Protein AF-A0A952JNL2-F1 (afdb_monomer_lite)

Structure (mmCIF, N/CA/C/O backbone):
data_AF-A0A952JNL2-F1
#
_entry.id   AF-A0A952JNL2-F1
#
loop_
_atom_site.group_PDB
_atom_site.id
_atom_site.type_symbol
_atom_site.label_atom_id
_atom_site.label_alt_id
_atom_site.label_comp_id
_atom_site.label_asym_id
_atom_site.label_entity_id
_atom_site.label_seq_id
_atom_site.pdbx_PDB_ins_code
_atom_site.Cartn_x
_atom_site.Cartn_y
_atom_site.Cartn_z
_atom_site.occupancy
_atom_site.B_iso_or_equiv
_atom_site.auth_seq_id
_atom_site.auth_comp_id
_atom_site.auth_asym_id
_atom_site.auth_atom_id
_atom_site.pdbx_PDB_model_num
ATOM 1 N N . MET A 1 1 ? 4.618 9.680 22.549 1.00 48.22 1 MET A N 1
ATOM 2 C CA . MET A 1 1 ? 3.752 10.136 21.433 1.00 48.22 1 MET A CA 1
ATOM 3 C C . MET A 1 1 ? 3.736 9.151 20.258 1.00 48.22 1 MET A C 1
ATOM 5 O O . MET A 1 1 ? 2.692 8.983 19.647 1.00 48.22 1 MET A O 1
ATOM 9 N N . GLU A 1 2 ? 4.831 8.437 19.996 1.00 54.12 2 GLU A N 1
ATOM 10 C CA . GLU A 1 2 ? 5.000 7.484 18.882 1.00 54.12 2 GLU A CA 1
ATOM 11 C C . GLU A 1 2 ? 4.036 6.275 18.893 1.00 54.12 2 GLU A C 1
ATOM 13 O O . GLU A 1 2 ? 3.441 5.930 17.875 1.00 54.12 2 GLU A O 1
ATOM 18 N N . ASN A 1 3 ? 3.765 5.712 20.076 1.00 61.38 3 ASN A N 1
ATOM 19 C CA . ASN A 1 3 ? 2.893 4.540 20.246 1.00 61.38 3 ASN A CA 1
ATOM 20 C C . ASN A 1 3 ? 1.424 4.808 19.827 1.00 61.38 3 ASN A C 1
ATOM 22 O O . ASN A 1 3 ? 0.716 3.913 19.375 1.00 61.38 3 ASN A O 1
ATOM 26 N N . ASN A 1 4 ? 0.961 6.063 19.929 1.00 65.88 4 ASN A N 1
ATOM 27 C CA . ASN A 1 4 ? -0.409 6.448 19.562 1.00 65.88 4 ASN A CA 1
ATOM 28 C C . ASN A 1 4 ? -0.571 6.606 18.035 1.00 65.88 4 ASN A C 1
ATOM 30 O O . ASN A 1 4 ? -1.618 6.284 17.476 1.00 65.88 4 ASN A O 1
ATOM 34 N N . TYR A 1 5 ? 0.489 7.049 17.349 1.00 67.25 5 TYR A N 1
ATOM 35 C CA . TYR A 1 5 ? 0.540 7.101 15.886 1.00 67.25 5 TYR A CA 1
ATOM 36 C C . TYR A 1 5 ? 0.533 5.688 15.289 1.00 67.25 5 TYR A C 1
ATOM 38 O O . TYR A 1 5 ? -0.313 5.359 14.461 1.00 67.25 5 TYR A O 1
ATOM 46 N N . GLN A 1 6 ? 1.402 4.819 15.802 1.00 67.75 6 GLN A N 1
ATOM 47 C CA . GLN A 1 6 ? 1.498 3.415 15.400 1.00 67.75 6 GLN A CA 1
ATOM 48 C C . GLN A 1 6 ? 0.184 2.643 15.624 1.00 67.75 6 GLN A C 1
ATOM 50 O O . GLN A 1 6 ? -0.263 1.895 14.753 1.00 67.75 6 GLN A O 1
ATOM 55 N N . LEU A 1 7 ? -0.495 2.885 16.752 1.00 72.62 7 LEU A N 1
ATOM 56 C CA . LEU A 1 7 ? -1.820 2.324 17.030 1.00 72.62 7 LEU A CA 1
ATOM 57 C C . LEU A 1 7 ? -2.870 2.754 15.994 1.00 72.62 7 LEU A C 1
ATOM 59 O O . LEU A 1 7 ? -3.731 1.959 15.605 1.00 72.62 7 LEU A O 1
ATOM 63 N N . LYS A 1 8 ? -2.823 4.020 15.568 1.00 72.50 8 LYS A N 1
ATOM 64 C CA . LYS A 1 8 ? -3.752 4.580 14.584 1.00 72.50 8 LYS A CA 1
ATOM 65 C C . LYS A 1 8 ? -3.556 3.931 13.215 1.00 72.50 8 LYS A C 1
ATOM 67 O O . LYS A 1 8 ? -4.546 3.514 12.615 1.00 72.50 8 LYS A O 1
ATOM 72 N N . GLU A 1 9 ? -2.313 3.794 12.759 1.00 73.31 9 GLU A N 1
ATOM 73 C CA . GLU A 1 9 ? -1.996 3.159 11.472 1.00 73.31 9 GLU A CA 1
ATOM 74 C C . GLU A 1 9 ? -2.363 1.670 11.456 1.00 73.31 9 GLU A C 1
ATOM 76 O O . GLU A 1 9 ? -2.988 1.200 10.507 1.00 73.31 9 GLU A O 1
ATOM 81 N N . LEU A 1 10 ? -2.135 0.938 12.552 1.00 76.50 10 LEU A N 1
ATOM 82 C CA . LEU A 1 10 ? -2.573 -0.457 12.636 1.00 76.50 10 LEU A CA 1
ATOM 83 C C . LEU A 1 10 ? -4.100 -0.599 12.562 1.00 76.50 10 LEU A C 1
ATOM 85 O O . LEU A 1 10 ? -4.618 -1.466 11.857 1.00 76.50 10 LEU A O 1
ATOM 89 N N . LYS A 1 11 ? -4.845 0.246 13.286 1.00 78.38 11 LYS A N 1
ATOM 90 C CA . LYS A 1 11 ? -6.318 0.224 13.255 1.00 78.38 11 LYS A CA 1
ATOM 91 C C . LYS A 1 11 ? -6.851 0.514 11.856 1.00 78.38 11 LYS A C 1
ATOM 93 O O . LYS A 1 11 ? -7.789 -0.152 11.418 1.00 78.38 11 LYS A O 1
ATOM 98 N N . LYS A 1 12 ? -6.240 1.470 11.156 1.00 76.12 12 LYS A N 1
ATOM 99 C CA . LYS A 1 12 ? -6.547 1.779 9.756 1.00 76.12 12 LYS A CA 1
ATOM 100 C C . LYS A 1 12 ? -6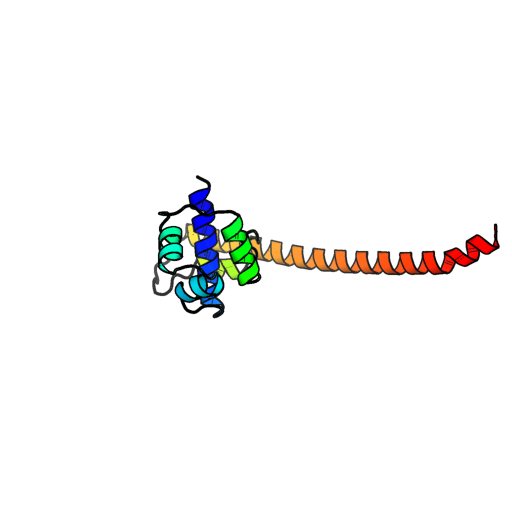.280 0.582 8.847 1.00 76.12 12 LYS A C 1
ATOM 102 O O . LYS A 1 12 ? -7.162 0.215 8.079 1.00 76.12 12 LYS A O 1
ATOM 107 N N . ALA A 1 13 ? -5.128 -0.068 8.984 1.00 76.44 13 ALA A N 1
ATOM 108 C CA . ALA A 1 13 ? -4.775 -1.222 8.167 1.00 76.44 13 ALA A CA 1
ATOM 109 C C . ALA A 1 13 ? -5.714 -2.416 8.399 1.00 76.44 13 ALA A C 1
ATOM 111 O O . ALA A 1 13 ? -6.213 -3.008 7.449 1.00 76.44 13 ALA A O 1
ATOM 112 N N . ILE A 1 14 ? -6.058 -2.730 9.653 1.00 78.19 14 ILE A N 1
ATOM 113 C CA . ILE A 1 14 ? -7.041 -3.785 9.957 1.00 78.19 14 ILE A CA 1
ATOM 114 C C . ILE A 1 14 ? -8.418 -3.438 9.376 1.00 78.19 14 ILE A C 1
ATOM 116 O O . ILE A 1 14 ? -9.113 -4.313 8.859 1.00 78.19 14 ILE A O 1
ATOM 120 N N . LEU A 1 15 ? -8.833 -2.171 9.443 1.00 77.38 15 LEU A N 1
ATOM 121 C CA . LEU A 1 15 ? -10.088 -1.731 8.837 1.00 77.38 15 LEU A CA 1
ATOM 122 C C . LEU A 1 15 ? -10.063 -1.877 7.308 1.00 77.38 15 LEU A C 1
ATOM 124 O O . LEU A 1 15 ? -11.046 -2.344 6.732 1.00 77.38 15 LEU A O 1
ATOM 128 N N . PHE A 1 16 ? -8.947 -1.522 6.671 1.00 76.06 16 PHE A N 1
ATOM 129 C CA . PHE A 1 16 ? -8.729 -1.703 5.238 1.00 76.06 16 PHE A CA 1
ATOM 130 C C . PHE A 1 16 ? -8.857 -3.177 4.837 1.00 76.06 16 PHE A C 1
ATOM 132 O O . PHE A 1 16 ? -9.656 -3.505 3.960 1.00 76.06 16 PHE A O 1
ATOM 139 N N . LEU A 1 17 ? -8.166 -4.078 5.542 1.00 78.62 17 LEU A N 1
ATOM 140 C CA . LEU A 1 17 ? -8.220 -5.518 5.276 1.00 78.62 17 LEU A CA 1
ATOM 141 C C . LEU A 1 17 ? -9.643 -6.083 5.424 1.00 78.62 17 LEU A C 1
ATOM 143 O O . LEU A 1 17 ? -10.065 -6.893 4.600 1.00 78.62 17 LEU A O 1
ATOM 147 N N . LYS A 1 18 ? -10.407 -5.633 6.435 1.00 74.88 18 LYS A N 1
ATOM 148 C CA . LYS A 1 18 ? -11.815 -6.037 6.612 1.00 74.88 18 LYS A CA 1
ATOM 149 C C . LYS A 1 18 ? -12.695 -5.625 5.441 1.00 74.88 18 LYS A C 1
ATOM 151 O O . LYS A 1 18 ? -13.529 -6.398 4.988 1.00 74.88 18 LYS A O 1
ATOM 156 N N . ARG A 1 19 ? -12.528 -4.390 4.966 1.00 67.88 19 ARG A N 1
ATOM 157 C CA . ARG A 1 19 ? -13.349 -3.824 3.887 1.00 67.88 19 ARG A CA 1
ATOM 158 C C . ARG A 1 19 ? -12.960 -4.340 2.500 1.00 67.88 19 ARG A C 1
ATOM 160 O O . ARG A 1 19 ? -13.794 -4.311 1.607 1.00 67.88 19 ARG A O 1
ATOM 167 N N . LYS A 1 20 ? -11.732 -4.841 2.331 1.00 72.19 20 LYS A N 1
ATOM 168 C CA . LYS A 1 20 ? -11.289 -5.608 1.152 1.00 72.19 20 LYS A CA 1
ATOM 169 C C . LYS A 1 20 ? -11.692 -7.086 1.199 1.00 72.19 20 LYS A C 1
ATOM 171 O O . LYS A 1 20 ? -11.293 -7.834 0.316 1.00 72.19 20 LYS A O 1
ATOM 176 N N . GLU A 1 21 ? -12.425 -7.504 2.233 1.00 78.62 21 GLU A N 1
ATOM 177 C CA . GLU A 1 21 ? -12.848 -8.893 2.463 1.00 78.62 21 GLU A CA 1
ATOM 178 C C . GLU A 1 21 ? -11.685 -9.894 2.603 1.00 78.62 21 GLU A C 1
ATOM 180 O O . GLU A 1 21 ? -11.890 -11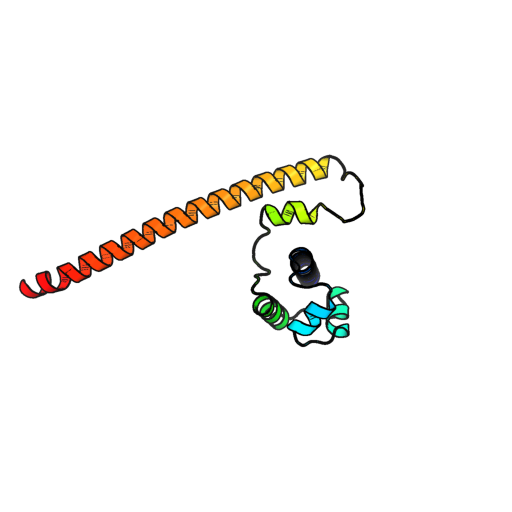.105 2.561 1.00 78.62 21 GLU A O 1
ATOM 185 N N . ILE A 1 22 ? -10.464 -9.398 2.841 1.00 74.81 22 ILE A N 1
ATOM 186 C CA . ILE A 1 22 ? -9.267 -10.217 3.089 1.00 74.81 22 ILE A CA 1
ATOM 187 C C . ILE A 1 22 ? -9.367 -10.885 4.469 1.00 74.81 22 ILE A C 1
ATOM 189 O O . ILE A 1 22 ? -8.935 -12.018 4.660 1.00 74.81 22 ILE A O 1
ATOM 193 N N . ILE A 1 23 ? -9.973 -10.190 5.435 1.00 81.19 23 ILE A N 1
ATOM 194 C CA . ILE A 1 23 ? -10.286 -10.702 6.774 1.00 81.19 23 ILE A CA 1
ATOM 195 C C . ILE A 1 23 ? -11.741 -10.381 7.120 1.00 81.19 23 ILE A C 1
ATOM 197 O O . ILE A 1 23 ? -12.275 -9.362 6.692 1.00 81.19 23 ILE A O 1
ATOM 201 N N . ARG A 1 24 ? -12.393 -11.196 7.951 1.00 79.81 24 ARG A N 1
ATOM 202 C CA . ARG A 1 24 ? -13.765 -10.927 8.422 1.00 79.81 24 ARG A CA 1
ATOM 203 C C . ARG A 1 24 ? -13.767 -10.219 9.770 1.00 79.81 24 ARG A C 1
ATOM 205 O O . ARG A 1 24 ? -14.627 -9.388 10.052 1.00 79.81 24 ARG A O 1
ATOM 212 N N . ASN A 1 25 ? -12.805 -10.533 10.633 1.00 83.44 25 ASN A N 1
ATOM 213 C CA . ASN A 1 25 ? -12.733 -9.988 11.986 1.00 83.44 25 ASN A CA 1
ATOM 214 C C . ASN A 1 25 ? -11.283 -9.884 12.498 1.00 83.44 25 ASN A C 1
ATOM 216 O O . ASN A 1 25 ? -10.329 -10.282 11.837 1.00 83.44 25 ASN A O 1
ATOM 220 N N . ASN A 1 26 ? -11.100 -9.324 13.700 1.00 81.19 26 ASN A N 1
ATOM 221 C CA . ASN A 1 26 ? -9.762 -9.181 14.293 1.00 81.19 26 ASN A CA 1
ATOM 222 C C . ASN A 1 26 ? -9.125 -10.542 14.631 1.00 81.19 26 ASN A C 1
ATOM 224 O O . ASN A 1 26 ? -7.908 -10.644 14.727 1.00 81.19 26 ASN A O 1
ATOM 228 N N . THR A 1 27 ? -9.922 -11.594 14.826 1.00 86.56 27 THR A N 1
ATOM 229 C CA . THR A 1 27 ? -9.411 -12.949 15.082 1.00 86.56 27 THR A CA 1
ATOM 230 C C . THR A 1 27 ? -8.695 -13.539 13.870 1.00 86.56 27 THR A C 1
ATOM 232 O O . THR A 1 27 ? -7.732 -14.275 14.061 1.00 86.56 27 THR A O 1
ATOM 235 N N . ASP A 1 28 ? -9.085 -13.171 12.648 1.00 85.44 28 ASP A N 1
ATOM 236 C CA . ASP A 1 28 ? -8.362 -13.569 11.434 1.00 85.44 28 ASP A CA 1
ATOM 237 C C . ASP A 1 28 ? -6.970 -12.921 11.378 1.00 85.44 28 ASP A C 1
ATOM 239 O O . ASP A 1 28 ? -5.993 -13.583 11.049 1.00 85.44 28 ASP A O 1
ATOM 243 N N . VAL A 1 29 ? -6.844 -11.669 11.835 1.00 85.38 29 VAL A N 1
ATOM 244 C CA . VAL A 1 29 ? -5.538 -11.004 11.998 1.00 85.38 29 VAL A CA 1
ATOM 245 C C . VAL A 1 29 ? -4.659 -11.767 12.983 1.00 85.38 29 VAL A C 1
ATOM 247 O O . VAL A 1 29 ? -3.496 -12.034 12.705 1.00 85.38 29 VAL A O 1
ATOM 250 N N . ALA A 1 30 ? -5.209 -12.149 14.138 1.00 86.94 30 ALA A N 1
ATOM 251 C CA . ALA A 1 30 ? -4.457 -12.916 15.126 1.00 86.94 30 ALA A CA 1
ATOM 252 C C . ALA A 1 30 ? -4.011 -14.282 14.572 1.00 86.94 30 ALA A C 1
ATOM 254 O O . ALA A 1 30 ? -2.883 -14.706 14.826 1.00 86.94 30 ALA A O 1
ATOM 255 N N . ARG A 1 31 ? -4.874 -14.933 13.779 1.00 88.75 31 ARG A N 1
ATOM 256 C CA . ARG A 1 31 ? -4.586 -16.212 13.122 1.00 88.75 31 ARG A CA 1
ATOM 257 C C . ARG A 1 31 ? -3.432 -16.085 12.131 1.00 88.75 31 ARG A C 1
ATOM 259 O O . ARG A 1 31 ? -2.468 -16.834 12.271 1.00 88.75 31 ARG A O 1
ATOM 266 N N . GLU A 1 32 ? -3.481 -15.122 11.211 1.00 87.31 32 GLU A N 1
ATOM 267 C CA . GLU A 1 32 ? -2.419 -14.980 10.204 1.00 87.31 32 GLU A CA 1
ATOM 268 C C . GLU A 1 32 ? -1.087 -14.551 10.800 1.00 87.31 32 GLU A C 1
ATOM 270 O O . GLU A 1 32 ? -0.023 -15.046 10.428 1.00 87.31 32 GLU A O 1
ATOM 275 N N . LEU A 1 33 ? -1.131 -13.724 11.840 1.00 86.38 33 LEU A N 1
ATOM 276 C CA . LEU A 1 33 ? 0.070 -13.353 12.574 1.00 86.38 33 LEU A CA 1
ATOM 277 C C . LEU A 1 33 ? 0.541 -14.446 13.538 1.00 86.38 33 LEU A C 1
ATOM 279 O O . LEU A 1 33 ? 1.574 -14.257 14.182 1.00 86.38 33 LEU A O 1
ATOM 283 N N . LYS A 1 34 ? -0.166 -15.578 13.659 1.00 89.25 34 LYS A N 1
ATOM 284 C CA . LYS A 1 34 ? 0.124 -16.665 14.611 1.00 89.25 34 LYS A CA 1
ATOM 285 C C . LYS A 1 34 ? 0.342 -16.141 16.040 1.00 89.25 34 LYS A C 1
ATOM 287 O O . LYS A 1 34 ? 1.320 -16.494 16.698 1.00 89.25 34 LYS A O 1
ATOM 292 N N . ILE A 1 35 ? -0.539 -15.252 16.495 1.00 86.19 35 ILE A N 1
ATOM 293 C CA . ILE A 1 35 ? -0.560 -14.686 17.854 1.00 86.19 35 ILE A CA 1
ATOM 294 C C . ILE A 1 35 ? -1.902 -14.984 18.524 1.00 86.19 35 ILE A C 1
ATOM 296 O O . ILE A 1 35 ? -2.885 -15.310 17.860 1.00 86.19 35 ILE A O 1
ATOM 300 N N . SER A 1 36 ? -1.984 -14.838 19.848 1.00 88.94 36 SER A N 1
ATOM 301 C CA . SER A 1 36 ? -3.276 -14.960 20.522 1.00 88.94 36 SER A CA 1
ATOM 302 C C . SER A 1 36 ? -4.176 -13.752 20.229 1.00 88.94 36 SER A C 1
ATOM 304 O O . SER A 1 36 ? -3.728 -12.604 20.146 1.00 88.94 36 SER A O 1
ATOM 306 N N . SER A 1 37 ? -5.482 -13.998 20.125 1.00 85.81 37 SER A N 1
ATOM 307 C CA . SER A 1 37 ? -6.492 -12.943 19.967 1.00 85.81 37 SER A CA 1
ATOM 308 C C . SER A 1 37 ? -6.509 -11.974 21.153 1.00 85.81 37 SER A C 1
ATOM 310 O O . SER A 1 37 ? -6.692 -10.771 20.969 1.00 85.81 37 SER A O 1
ATOM 312 N N . SER A 1 38 ? -6.249 -12.478 22.363 1.00 86.25 38 SER A N 1
ATOM 313 C CA . SER A 1 38 ? -6.099 -11.664 23.572 1.00 86.25 38 SER A CA 1
ATOM 314 C C . SER A 1 38 ? -4.906 -10.712 23.481 1.00 86.25 38 SER A C 1
ATOM 316 O O . SER A 1 38 ? -5.024 -9.549 23.863 1.00 86.25 38 SER A O 1
ATOM 318 N N . TYR A 1 39 ? -3.783 -11.166 22.920 1.00 84.38 39 TYR A N 1
ATOM 319 C CA . TYR A 1 39 ? -2.588 -10.349 22.728 1.00 84.38 39 TYR A CA 1
ATOM 320 C C . TYR A 1 39 ? -2.827 -9.232 21.709 1.00 84.38 39 TYR A C 1
ATOM 322 O O . TYR A 1 39 ? -2.553 -8.069 22.006 1.00 84.38 39 TYR A O 1
ATOM 330 N N . LEU A 1 40 ? -3.439 -9.555 20.563 1.00 85.00 40 LEU A N 1
ATOM 331 C CA . LEU A 1 40 ? -3.847 -8.550 19.579 1.00 85.00 40 LEU A CA 1
ATOM 332 C C . LEU A 1 40 ? -4.841 -7.541 20.176 1.00 85.00 40 LEU A C 1
ATOM 334 O O . LEU A 1 40 ? -4.726 -6.342 19.938 1.00 85.00 40 LEU A O 1
ATOM 338 N N . SER A 1 41 ? -5.802 -8.000 20.983 1.00 85.25 41 SER A N 1
ATOM 339 C CA . SER A 1 41 ? -6.757 -7.110 21.649 1.00 85.25 41 SER A CA 1
ATOM 340 C C . SER A 1 41 ? -6.054 -6.146 22.608 1.00 85.25 41 SER A C 1
ATOM 342 O O . SER A 1 41 ? -6.288 -4.942 22.542 1.00 85.25 41 SER A O 1
ATOM 344 N N . GLN A 1 42 ? -5.134 -6.632 23.447 1.00 81.56 42 GLN A N 1
ATOM 345 C CA . GLN A 1 42 ? -4.350 -5.776 24.348 1.00 81.56 42 GLN A CA 1
ATOM 346 C C . GLN A 1 42 ? -3.541 -4.719 23.587 1.00 81.56 42 GLN A C 1
ATOM 348 O O . GLN A 1 42 ? -3.485 -3.570 24.021 1.00 81.56 42 GLN A O 1
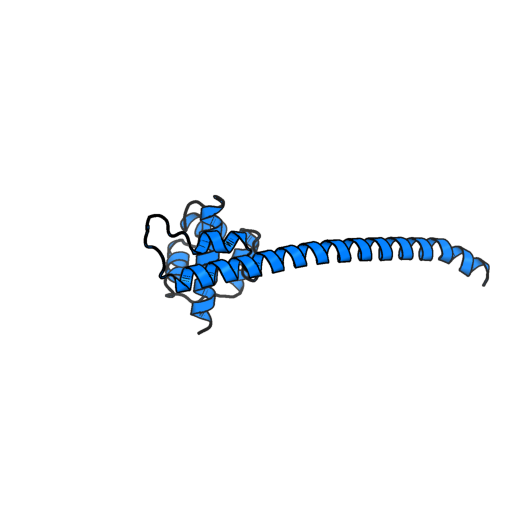ATOM 353 N N . MET A 1 43 ? -2.975 -5.079 22.435 1.00 79.50 43 MET A N 1
ATOM 354 C CA . MET A 1 43 ? -2.293 -4.137 21.547 1.00 79.50 43 MET A CA 1
ATOM 355 C C . MET A 1 43 ? -3.245 -3.066 20.992 1.00 79.50 43 MET A C 1
ATOM 357 O O . MET A 1 43 ? -2.969 -1.876 21.099 1.00 79.50 43 MET A O 1
ATOM 361 N N . LEU A 1 44 ? -4.415 -3.452 20.471 1.00 80.00 44 LEU A N 1
ATOM 362 C CA . LEU A 1 44 ? -5.393 -2.512 19.896 1.00 80.00 44 LEU A CA 1
ATOM 363 C C . LEU A 1 44 ? -6.029 -1.556 20.923 1.00 80.00 44 LEU A C 1
ATOM 365 O O . LEU A 1 44 ? -6.534 -0.491 20.547 1.00 80.00 44 LEU A O 1
ATOM 369 N N . HIS A 1 45 ? -5.996 -1.914 22.205 1.00 81.38 45 HIS A N 1
ATOM 370 C CA . HIS A 1 45 ? -6.424 -1.052 23.309 1.00 81.38 45 HIS A CA 1
ATOM 371 C C . HIS A 1 45 ? -5.276 -0.219 23.903 1.00 81.38 45 HIS A C 1
ATOM 373 O O . HIS A 1 45 ? -5.512 0.553 24.823 1.00 81.38 45 HIS A O 1
ATOM 379 N N . GLY A 1 46 ? -4.050 -0.342 23.379 1.00 73.00 46 GLY A N 1
ATOM 380 C CA . GLY A 1 46 ? -2.882 0.400 23.865 1.00 73.00 46 GLY A CA 1
ATOM 381 C C . GLY A 1 46 ? -2.290 -0.134 25.174 1.00 73.00 46 GLY A C 1
ATOM 382 O O . GLY A 1 46 ? -1.402 0.494 25.740 1.00 73.00 46 GLY A O 1
ATOM 383 N N . ASN A 1 47 ? -2.741 -1.303 25.641 1.00 78.62 47 ASN A N 1
ATOM 384 C CA . ASN A 1 47 ? -2.268 -1.939 26.876 1.00 78.62 47 ASN A CA 1
ATOM 385 C C . ASN A 1 47 ? -0.947 -2.698 26.684 1.00 78.62 47 ASN A C 1
ATOM 387 O O . ASN A 1 47 ? -0.305 -3.086 27.659 1.00 78.62 47 ASN A O 1
ATOM 391 N N . LYS A 1 48 ? -0.546 -2.946 25.432 1.00 76.81 48 LYS A N 1
ATOM 392 C CA . LYS A 1 48 ? 0.768 -3.486 25.080 1.00 76.81 48 LYS A CA 1
ATOM 393 C C . LYS A 1 48 ? 1.414 -2.642 23.984 1.00 76.81 48 LYS A C 1
ATOM 395 O O . LYS A 1 48 ? 0.714 -2.266 23.045 1.00 76.81 48 LYS A O 1
ATOM 400 N N . PRO A 1 49 ? 2.722 -2.356 24.090 1.00 70.56 49 PRO A N 1
ATOM 401 C CA . PRO A 1 49 ? 3.442 -1.621 23.063 1.00 70.56 49 PRO A CA 1
ATOM 402 C C . PRO A 1 49 ? 3.589 -2.455 21.790 1.00 70.56 49 PRO A C 1
ATOM 404 O O . PRO A 1 49 ? 3.656 -3.688 21.836 1.00 70.56 49 PRO A O 1
ATOM 407 N N . PHE A 1 50 ? 3.673 -1.763 20.660 1.00 72.31 50 PHE A N 1
ATOM 408 C CA . PHE A 1 50 ? 4.027 -2.372 19.386 1.00 72.31 50 PHE A CA 1
ATOM 409 C C . PHE A 1 50 ? 5.541 -2.500 19.256 1.00 72.31 50 PHE A C 1
ATOM 411 O O . PHE A 1 50 ? 6.294 -1.659 19.741 1.00 72.31 50 PHE A O 1
ATOM 418 N N . THR A 1 51 ? 5.987 -3.557 18.584 1.00 78.12 51 THR A N 1
ATOM 419 C CA . THR A 1 51 ? 7.394 -3.742 18.224 1.00 78.12 51 THR A CA 1
ATOM 420 C C . THR A 1 51 ? 7.551 -3.615 16.715 1.00 78.12 51 THR A C 1
ATOM 422 O O . THR A 1 51 ? 6.646 -3.956 15.954 1.00 78.12 51 THR A O 1
ATOM 425 N N . GLU A 1 52 ? 8.716 -3.174 16.251 1.00 74.75 52 GLU A N 1
ATOM 426 C CA . GLU A 1 52 ? 9.019 -3.129 14.814 1.00 74.75 52 GLU A CA 1
ATOM 427 C C . GLU A 1 52 ? 8.894 -4.520 14.164 1.00 74.75 52 GLU A C 1
ATOM 429 O O . GLU A 1 52 ? 8.381 -4.664 13.056 1.00 74.75 52 GLU A O 1
ATOM 434 N N . ALA A 1 53 ? 9.275 -5.571 14.900 1.00 80.25 53 ALA A N 1
ATOM 435 C CA . ALA A 1 53 ? 9.114 -6.958 14.471 1.00 80.25 53 ALA A CA 1
ATOM 436 C C . ALA A 1 53 ? 7.642 -7.340 14.234 1.00 80.25 53 ALA A C 1
ATOM 438 O O . ALA A 1 53 ? 7.345 -8.086 13.301 1.00 80.25 53 ALA A O 1
ATOM 439 N N . PHE A 1 54 ? 6.714 -6.821 15.049 1.00 83.06 54 PHE A N 1
ATOM 440 C CA . PHE A 1 54 ? 5.282 -7.017 14.832 1.00 83.06 54 PHE A CA 1
ATOM 441 C C . PHE A 1 54 ? 4.828 -6.362 13.523 1.00 83.06 54 PHE A C 1
ATOM 443 O O . PHE A 1 54 ? 4.134 -7.009 12.742 1.00 83.06 54 PHE A O 1
ATOM 450 N N . PHE A 1 55 ? 5.252 -5.125 13.254 1.00 78.00 55 PHE A N 1
ATOM 451 C CA . PHE A 1 55 ? 4.870 -4.417 12.031 1.00 78.00 55 PHE A CA 1
ATOM 452 C C . PHE A 1 55 ? 5.414 -5.085 10.772 1.00 78.00 55 PHE A C 1
ATOM 454 O O . PHE A 1 55 ? 4.632 -5.366 9.871 1.00 78.00 55 PHE A O 1
ATOM 461 N N . LYS A 1 56 ? 6.693 -5.477 10.753 1.00 81.69 56 LYS A N 1
ATOM 462 C CA . LYS A 1 56 ? 7.260 -6.243 9.628 1.00 81.69 56 LYS A CA 1
ATOM 463 C C . LYS A 1 56 ? 6.513 -7.553 9.396 1.00 81.69 56 LYS A C 1
ATOM 465 O O . LYS A 1 56 ? 6.237 -7.929 8.261 1.00 81.69 56 LYS A O 1
ATOM 470 N N . LYS A 1 57 ? 6.147 -8.259 10.472 1.00 83.44 57 LYS A N 1
ATOM 471 C CA . LYS A 1 57 ? 5.345 -9.483 10.363 1.00 83.44 57 LYS A CA 1
ATOM 472 C C . LYS A 1 57 ? 3.960 -9.194 9.787 1.00 83.44 57 LYS A C 1
ATOM 474 O O . LYS A 1 57 ? 3.477 -9.978 8.976 1.00 83.44 57 LYS A O 1
ATOM 479 N N . PHE A 1 58 ? 3.336 -8.094 10.196 1.00 84.81 58 PHE A N 1
ATOM 480 C CA . PHE A 1 58 ? 2.031 -7.663 9.708 1.00 84.81 58 PHE A CA 1
ATOM 481 C C . PHE A 1 58 ? 2.051 -7.339 8.216 1.00 84.81 58 PHE A C 1
ATOM 483 O O . PHE A 1 58 ? 1.266 -7.909 7.461 1.00 84.81 58 PHE A O 1
ATOM 490 N N . GLU A 1 59 ? 2.990 -6.498 7.796 1.00 81.25 59 GLU A N 1
ATOM 491 C CA . GLU A 1 59 ? 3.206 -6.126 6.398 1.00 81.25 59 GLU A CA 1
ATOM 492 C C . GLU A 1 59 ? 3.442 -7.356 5.518 1.00 81.25 59 GLU A C 1
ATOM 494 O O . GLU A 1 59 ? 2.749 -7.544 4.521 1.00 81.25 59 GLU A O 1
ATOM 499 N N . ASN A 1 60 ? 4.320 -8.267 5.951 1.00 83.88 60 ASN A N 1
ATOM 500 C CA . ASN A 1 60 ? 4.615 -9.498 5.216 1.00 83.88 60 ASN A CA 1
ATOM 501 C C . ASN A 1 60 ? 3.422 -10.463 5.146 1.00 83.88 60 ASN A C 1
ATOM 503 O O . ASN A 1 60 ? 3.213 -11.099 4.118 1.00 83.88 60 ASN A O 1
ATOM 507 N N . SER A 1 61 ? 2.646 -10.596 6.227 1.00 82.75 61 SER A N 1
ATOM 508 C CA . SER A 1 61 ? 1.532 -11.561 6.278 1.00 82.75 61 SER A CA 1
ATOM 509 C C . SER A 1 61 ? 0.362 -11.142 5.391 1.00 82.75 61 SER A C 1
ATOM 511 O O . SER A 1 61 ? -0.353 -11.996 4.879 1.00 82.75 61 SER A O 1
ATOM 513 N N . PHE A 1 62 ? 0.171 -9.836 5.202 1.00 80.75 62 PHE A N 1
ATOM 514 C CA . PHE A 1 62 ? -0.924 -9.289 4.401 1.00 80.75 62 PHE A CA 1
ATOM 515 C C . PHE A 1 62 ? -0.469 -8.687 3.069 1.00 80.75 62 PHE A C 1
ATOM 517 O O . PHE A 1 62 ? -1.310 -8.209 2.312 1.00 80.75 62 PHE A O 1
ATOM 524 N N . ASN A 1 63 ? 0.833 -8.734 2.774 1.00 79.31 63 ASN A N 1
ATOM 525 C CA . ASN A 1 63 ? 1.450 -8.121 1.601 1.00 79.31 63 ASN A CA 1
ATOM 526 C C . ASN A 1 63 ? 1.032 -6.647 1.420 1.00 79.31 63 ASN A C 1
ATOM 528 O O . ASN A 1 63 ? 0.604 -6.228 0.344 1.00 79.31 63 ASN A O 1
ATOM 532 N N . ILE A 1 64 ? 1.110 -5.876 2.508 1.00 72.69 64 ILE A N 1
ATOM 533 C CA . ILE A 1 64 ? 0.798 -4.440 2.550 1.00 72.69 64 ILE A CA 1
ATOM 534 C C . ILE A 1 64 ? 1.958 -3.666 3.167 1.00 72.69 64 ILE A C 1
ATOM 536 O O . ILE A 1 64 ? 2.713 -4.223 3.955 1.00 72.69 64 ILE A O 1
ATOM 540 N N . SER A 1 65 ? 2.064 -2.375 2.862 1.00 68.81 65 SER A N 1
ATOM 541 C CA . SER A 1 65 ? 2.988 -1.460 3.536 1.00 68.81 65 SER A CA 1
ATOM 542 C C . SER A 1 65 ? 2.194 -0.489 4.407 1.00 68.81 65 SER A C 1
ATOM 544 O O . SER A 1 65 ? 1.306 0.212 3.929 1.00 68.81 65 SER A O 1
ATOM 546 N N . LEU A 1 66 ? 2.506 -0.442 5.702 1.00 64.69 66 LEU A N 1
ATOM 547 C CA . LEU A 1 66 ? 1.928 0.508 6.659 1.00 64.69 66 LEU A CA 1
ATOM 548 C C . LEU A 1 66 ? 2.516 1.914 6.495 1.00 64.69 66 LEU A C 1
ATOM 550 O O . LEU A 1 66 ? 1.979 2.876 7.041 1.00 64.69 66 LEU A O 1
ATOM 554 N N . SER A 1 67 ? 3.623 2.021 5.758 1.00 61.25 67 SER A N 1
ATOM 555 C CA . SER A 1 67 ? 4.224 3.289 5.344 1.00 61.25 67 SER A CA 1
ATOM 556 C C . SER A 1 67 ? 3.661 3.818 4.024 1.00 61.25 67 SER A C 1
ATOM 558 O O . SER A 1 67 ? 4.005 4.936 3.638 1.00 61.25 67 SER A O 1
ATOM 560 N N . ASP A 1 68 ? 2.801 3.052 3.340 1.00 57.38 68 ASP A N 1
ATOM 561 C CA . ASP A 1 68 ? 2.227 3.476 2.066 1.00 57.38 68 ASP A CA 1
ATOM 562 C C . ASP A 1 68 ? 1.237 4.631 2.304 1.00 57.38 68 ASP A C 1
ATOM 564 O O . ASP A 1 68 ? 0.263 4.480 3.055 1.00 57.38 68 ASP A O 1
ATOM 568 N N . PRO A 1 69 ? 1.479 5.825 1.738 1.00 50.44 69 PRO A N 1
ATOM 569 C CA . PRO A 1 69 ? 0.586 6.954 1.929 1.00 50.44 69 PRO A CA 1
ATOM 570 C C . PRO A 1 69 ? -0.779 6.663 1.304 1.00 50.44 69 PRO A C 1
ATOM 572 O O . PRO A 1 69 ? -0.867 6.514 0.085 1.00 50.44 69 PRO A O 1
ATOM 575 N N . PHE A 1 70 ? -1.818 6.675 2.153 1.00 53.31 70 PHE A N 1
ATOM 576 C CA . PHE A 1 70 ? -3.251 6.691 1.818 1.00 53.31 70 PHE A CA 1
ATOM 577 C C . PHE A 1 70 ? -3.514 7.141 0.371 1.00 53.31 70 PHE A C 1
ATOM 579 O O . PHE A 1 70 ? -3.253 8.293 0.014 1.00 53.31 70 PHE A O 1
ATOM 586 N N . SER A 1 71 ? -4.032 6.234 -0.453 1.00 49.78 71 SER A N 1
ATOM 587 C CA . SER A 1 71 ? -4.473 6.527 -1.818 1.00 49.78 71 SER A CA 1
ATOM 588 C C . SER A 1 71 ? -5.770 7.341 -1.813 1.00 49.78 71 SER A C 1
ATOM 590 O O . SER A 1 71 ? -6.497 7.373 -0.815 1.00 49.78 71 SER A O 1
ATOM 592 N N . TYR A 1 72 ? -6.109 7.978 -2.940 1.00 36.47 72 TYR A N 1
ATOM 593 C CA . TYR A 1 72 ? -7.401 8.657 -3.114 1.00 36.47 72 TYR A CA 1
ATOM 594 C C . TYR A 1 72 ? -8.589 7.763 -2.730 1.00 36.47 72 TYR A C 1
ATOM 596 O O . TYR A 1 72 ? -9.516 8.219 -2.054 1.00 36.47 72 TYR A O 1
ATOM 604 N N . THR A 1 73 ? -8.526 6.476 -3.090 1.00 49.47 73 THR A N 1
ATOM 605 C CA . THR A 1 73 ? -9.552 5.506 -2.713 1.00 49.47 73 THR A CA 1
ATOM 606 C C . THR A 1 73 ? -9.676 5.368 -1.204 1.00 49.47 73 THR A C 1
ATOM 608 O O . THR A 1 73 ? -10.795 5.323 -0.715 1.00 49.47 73 THR A O 1
ATOM 611 N N . ASP A 1 74 ? -8.583 5.406 -0.441 1.00 52.12 74 ASP A N 1
ATOM 612 C CA . ASP A 1 74 ? -8.598 5.230 1.017 1.00 52.12 74 ASP A CA 1
ATOM 613 C C . ASP A 1 74 ? -9.311 6.370 1.764 1.00 52.12 74 ASP A C 1
ATOM 615 O O . ASP A 1 74 ? -9.813 6.171 2.874 1.00 52.12 74 ASP A O 1
ATOM 619 N N . LEU A 1 75 ? -9.423 7.555 1.154 1.00 47.91 75 LEU A N 1
ATOM 620 C CA . LEU A 1 75 ? -10.015 8.737 1.786 1.00 47.91 75 LEU A CA 1
ATOM 621 C C . LEU A 1 75 ? -11.547 8.780 1.700 1.00 47.91 75 LEU A C 1
ATOM 623 O O . LEU A 1 75 ? -12.188 9.275 2.626 1.00 47.91 75 LEU A O 1
ATOM 627 N N . ASP A 1 76 ? -12.149 8.211 0.650 1.00 48.66 76 ASP A N 1
ATOM 628 C CA . ASP A 1 76 ? -13.600 7.954 0.616 1.00 48.66 76 ASP A CA 1
ATOM 629 C C . ASP A 1 76 ? -14.024 7.023 1.764 1.00 48.66 76 ASP A C 1
ATOM 631 O O . ASP A 1 76 ? -15.100 7.175 2.347 1.00 48.66 76 ASP A O 1
ATOM 635 N N . TRP A 1 77 ? -13.139 6.106 2.159 1.00 48.88 77 TRP A N 1
ATOM 636 C CA . TRP A 1 77 ? -13.440 5.081 3.151 1.00 48.88 77 TRP A CA 1
ATOM 637 C C . TRP A 1 77 ? -13.283 5.554 4.602 1.00 48.88 77 TRP A C 1
ATOM 639 O O . TRP A 1 77 ? -14.030 5.083 5.461 1.00 48.88 77 TRP A O 1
ATOM 649 N N . VAL A 1 78 ? -12.374 6.492 4.896 1.00 49.44 78 VAL A N 1
ATOM 650 C CA . VAL A 1 78 ? -12.192 7.063 6.252 1.00 49.44 78 VAL A CA 1
ATOM 651 C C . VAL A 1 78 ? -13.379 7.938 6.678 1.00 49.44 78 VAL A C 1
ATOM 653 O O . VAL A 1 78 ? -13.657 8.055 7.868 1.00 49.44 78 VAL A O 1
ATOM 656 N N . VAL A 1 79 ? -14.101 8.527 5.721 1.00 49.91 79 VAL A N 1
ATOM 657 C CA . VAL A 1 79 ? -15.218 9.450 5.989 1.00 49.91 79 VAL A CA 1
ATOM 658 C C . VAL A 1 79 ? -16.554 8.712 6.175 1.00 49.91 79 VAL A C 1
ATOM 660 O O . VAL A 1 79 ? -17.457 9.228 6.831 1.00 49.91 79 VAL A O 1
ATOM 663 N N . ALA A 1 80 ? -16.685 7.487 5.659 1.00 46.12 80 ALA A N 1
ATOM 664 C CA . ALA A 1 80 ? -17.887 6.670 5.810 1.00 46.12 80 ALA A CA 1
ATOM 665 C C . ALA A 1 80 ? -17.831 5.803 7.088 1.00 46.12 80 ALA A C 1
ATOM 667 O O . ALA A 1 80 ? -17.347 4.663 7.068 1.00 46.12 80 ALA A O 1
ATOM 668 N N . GLU A 1 81 ? -18.340 6.319 8.213 1.00 43.56 81 GLU A N 1
ATOM 669 C CA . GLU A 1 81 ? -18.759 5.458 9.329 1.00 43.56 81 GLU A CA 1
ATOM 670 C C . GLU A 1 81 ? -20.038 4.694 8.925 1.00 43.56 81 GLU A C 1
ATOM 672 O O . GLU A 1 81 ? -21.026 5.326 8.539 1.00 43.56 81 GLU A O 1
ATOM 677 N N . PRO A 1 82 ? -20.079 3.349 9.020 1.00 40.72 82 PRO A N 1
ATOM 678 C CA . PRO A 1 82 ? -21.310 2.604 8.792 1.00 40.72 82 PRO A CA 1
ATOM 679 C C . PRO A 1 82 ? -22.320 2.966 9.887 1.00 40.72 82 PRO A C 1
ATOM 681 O O . PRO A 1 82 ? -22.052 2.763 11.069 1.00 40.72 82 PRO A O 1
ATOM 684 N N . GLY A 1 83 ? -23.477 3.503 9.498 1.00 43.41 83 GLY A N 1
ATOM 685 C CA . GLY A 1 83 ? -24.603 3.745 10.406 1.00 43.41 83 GLY A CA 1
ATOM 686 C C . GLY A 1 83 ? -24.676 5.129 11.059 1.00 43.41 83 GLY A C 1
ATOM 687 O O . GLY A 1 83 ? -25.625 5.373 11.798 1.00 43.41 83 GLY A O 1
ATOM 688 N N . LYS A 1 84 ? -23.758 6.063 10.769 1.00 43.69 84 LYS A N 1
ATOM 689 C CA . LYS A 1 84 ? -23.931 7.470 11.167 1.00 43.69 84 LYS A CA 1
ATOM 690 C C . LYS A 1 84 ? -24.175 8.365 9.961 1.00 43.69 84 LYS A C 1
ATOM 692 O O . LYS A 1 84 ? -23.249 8.871 9.338 1.00 43.69 84 LYS A O 1
ATOM 697 N N . ALA A 1 85 ? -25.449 8.632 9.690 1.00 42.97 85 ALA A N 1
ATOM 698 C CA . ALA A 1 85 ? -25.872 9.779 8.896 1.00 42.97 85 ALA A CA 1
ATOM 699 C C . ALA A 1 85 ? -25.749 11.066 9.731 1.00 42.97 85 ALA A C 1
ATOM 701 O O . ALA A 1 85 ? -26.732 11.758 9.966 1.00 42.97 85 ALA A O 1
ATOM 702 N N . THR A 1 86 ? -24.561 11.380 10.244 1.00 43.75 86 THR A N 1
ATOM 703 C CA . THR A 1 86 ? -24.306 12.727 10.764 1.00 43.75 86 THR A CA 1
ATOM 704 C C . THR A 1 86 ? -23.511 13.479 9.712 1.00 43.75 86 THR A C 1
ATOM 706 O O . THR A 1 86 ? -22.388 13.065 9.413 1.00 43.75 86 THR A O 1
ATOM 709 N N . PRO A 1 87 ? -24.065 14.554 9.122 1.00 44.94 87 PRO A N 1
ATOM 710 C CA . PRO A 1 87 ? -23.300 15.391 8.221 1.00 44.94 87 PRO A CA 1
ATOM 711 C C . PRO A 1 87 ? -22.146 15.959 9.043 1.00 44.94 87 PRO A C 1
ATOM 713 O O . PRO A 1 87 ? -22.365 16.648 10.038 1.00 44.94 87 PRO A O 1
ATOM 716 N N . ALA A 1 88 ? -20.909 15.622 8.677 1.00 47.53 88 ALA A N 1
ATOM 717 C CA . ALA A 1 88 ? -19.759 16.310 9.241 1.00 47.53 88 ALA A CA 1
ATOM 718 C C . ALA A 1 88 ? -19.966 17.829 9.042 1.00 47.53 88 ALA A C 1
ATOM 720 O O . ALA A 1 88 ? -20.487 18.210 7.984 1.00 47.53 88 ALA A O 1
ATOM 721 N N . PRO A 1 89 ? -19.610 18.683 10.024 1.00 52.97 89 PRO A N 1
ATOM 722 C CA . PRO A 1 89 ? -19.739 20.137 9.891 1.00 52.97 89 PRO A CA 1
ATOM 723 C C . PRO A 1 89 ? -19.080 20.598 8.585 1.00 52.97 89 PRO A C 1
ATOM 725 O O . PRO A 1 89 ? -18.076 20.013 8.178 1.00 52.97 89 PRO A O 1
ATOM 728 N N . ASP A 1 90 ? -19.647 21.598 7.906 1.00 56.19 90 ASP A N 1
ATOM 729 C CA . ASP A 1 90 ? -19.320 21.907 6.501 1.00 56.19 90 ASP A CA 1
ATOM 730 C C . ASP A 1 90 ? -17.817 22.123 6.233 1.00 56.19 90 ASP A C 1
ATOM 732 O O . ASP A 1 90 ? -17.310 21.667 5.207 1.00 56.19 90 ASP A O 1
ATOM 736 N N . ASN A 1 91 ? -17.064 22.638 7.210 1.00 52.84 91 ASN A N 1
ATOM 737 C CA . ASN A 1 91 ? -15.602 22.778 7.135 1.00 52.84 91 ASN A CA 1
ATOM 738 C C . ASN A 1 91 ? -14.865 21.439 6.930 1.00 52.84 91 ASN A C 1
ATOM 740 O O . ASN A 1 91 ? -13.848 21.377 6.241 1.00 52.84 91 ASN A O 1
ATOM 744 N N . ASN A 1 92 ? -15.377 20.343 7.495 1.00 56.16 92 ASN A N 1
ATOM 745 C CA . ASN A 1 92 ? -14.798 19.017 7.301 1.00 56.16 92 ASN A CA 1
ATOM 746 C C . ASN A 1 92 ? -15.085 18.496 5.891 1.00 56.16 92 ASN A C 1
ATOM 748 O O . ASN A 1 92 ? -14.225 17.843 5.307 1.00 56.16 92 ASN A O 1
ATOM 752 N N . LYS A 1 93 ? -16.253 18.797 5.306 1.00 58.47 93 LYS A N 1
ATOM 753 C CA . LYS A 1 93 ? -16.562 18.393 3.924 1.00 58.47 93 LYS A CA 1
ATOM 754 C C . LYS A 1 93 ? -15.635 19.078 2.925 1.00 58.47 93 LYS A C 1
ATOM 756 O O . LYS A 1 93 ? -15.122 18.407 2.031 1.00 58.47 93 LYS A O 1
ATOM 761 N N . GLU A 1 94 ? -15.387 20.376 3.091 1.00 60.66 94 GLU A N 1
ATOM 762 C CA . GLU A 1 94 ? -14.450 21.120 2.241 1.00 60.66 94 GLU A CA 1
ATOM 763 C C . GLU A 1 94 ? -13.008 20.635 2.410 1.00 60.66 94 GLU A C 1
ATOM 765 O O . GLU A 1 94 ? -12.306 20.441 1.413 1.00 60.66 94 GLU A O 1
ATOM 770 N N . LEU A 1 95 ? -12.585 20.343 3.645 1.00 61.38 95 LEU A N 1
ATOM 771 C CA . LEU A 1 95 ? -11.276 19.751 3.922 1.00 61.38 95 LEU A CA 1
ATOM 772 C C . LEU A 1 95 ? -11.133 18.377 3.253 1.00 61.38 95 LEU A C 1
ATOM 774 O O . LEU A 1 95 ? -10.162 18.142 2.537 1.00 61.38 95 LEU A O 1
ATOM 778 N N . PHE A 1 96 ? -12.112 17.482 3.417 1.00 62.94 96 PHE A N 1
ATOM 779 C CA . PHE A 1 96 ? -12.086 16.156 2.794 1.00 62.94 96 PHE A CA 1
ATOM 780 C C . PHE A 1 96 ? -12.134 16.234 1.266 1.00 62.94 96 PHE A C 1
ATOM 782 O O . PHE A 1 96 ? -11.418 15.491 0.599 1.00 62.94 96 PHE A O 1
ATOM 789 N N . SER A 1 97 ? -12.928 17.144 0.699 1.00 63.47 97 SER A N 1
ATOM 790 C CA . SER A 1 97 ? -12.967 17.402 -0.746 1.00 63.47 97 SER A CA 1
ATOM 791 C C . SER A 1 97 ? -11.609 17.886 -1.269 1.00 63.47 97 SER A C 1
ATOM 793 O O . SER A 1 97 ? -11.094 17.374 -2.267 1.00 63.47 97 SER A O 1
ATOM 795 N N . SER A 1 98 ? -10.969 18.802 -0.541 1.00 67.00 98 SER A N 1
ATOM 796 C CA . SER A 1 98 ? -9.640 19.323 -0.872 1.00 67.00 98 SER A CA 1
ATOM 797 C C . SER A 1 98 ? -8.564 18.238 -0.778 1.00 67.00 98 SER A C 1
ATOM 799 O O . SER A 1 98 ? -7.757 18.090 -1.695 1.00 67.00 98 SER A O 1
ATOM 801 N N . MET A 1 99 ? -8.591 17.411 0.270 1.00 68.12 99 MET A N 1
ATOM 802 C CA . MET A 1 99 ? -7.687 16.267 0.423 1.00 68.12 99 MET A CA 1
ATOM 803 C C . MET A 1 99 ? -7.878 15.232 -0.690 1.00 68.12 99 MET A C 1
ATOM 805 O O . MET A 1 99 ? -6.899 14.764 -1.264 1.00 68.12 99 MET A O 1
ATOM 809 N N . LYS A 1 100 ? -9.127 14.917 -1.053 1.00 66.06 100 LYS A N 1
ATOM 810 C CA . LYS A 1 100 ? -9.454 14.046 -2.192 1.00 66.06 100 LYS A CA 1
ATOM 811 C C . LYS A 1 100 ? -8.874 14.583 -3.497 1.00 66.06 100 LYS A C 1
ATOM 813 O O . LYS A 1 100 ? -8.272 13.834 -4.261 1.00 66.06 100 LYS A O 1
ATOM 818 N N . LYS A 1 101 ? -9.006 15.887 -3.748 1.00 73.25 101 LYS A N 1
ATOM 819 C CA . LYS A 1 101 ? -8.427 16.527 -4.934 1.00 73.25 101 LYS A CA 1
ATOM 820 C C . LYS A 1 101 ? -6.900 16.415 -4.947 1.00 73.25 101 LYS A C 1
ATOM 822 O O . LYS A 1 101 ? -6.339 16.042 -5.972 1.00 73.25 101 LYS A O 1
ATOM 827 N N . LEU A 1 102 ? -6.243 16.686 -3.819 1.00 71.00 102 LEU A N 1
ATOM 828 C CA . LEU A 1 102 ? -4.786 16.577 -3.693 1.00 71.00 102 LEU A CA 1
ATOM 829 C C . LEU A 1 102 ? -4.290 15.143 -3.902 1.00 71.00 102 LEU A C 1
ATOM 831 O O . LEU A 1 102 ? -3.319 14.938 -4.624 1.00 71.00 102 LEU A O 1
ATOM 835 N N . LEU A 1 103 ? -4.978 14.150 -3.336 1.00 72.25 103 LEU A N 1
ATOM 836 C CA . LEU A 1 103 ? -4.625 12.746 -3.544 1.00 72.25 103 LEU A CA 1
ATOM 837 C C . LEU A 1 103 ? -4.803 12.315 -4.995 1.00 72.25 103 LEU A C 1
ATOM 839 O O . LEU A 1 103 ? -3.919 11.669 -5.542 1.00 72.25 103 LEU A O 1
ATOM 843 N N . ARG A 1 104 ? -5.887 12.736 -5.653 1.00 74.00 104 ARG A N 1
ATOM 844 C CA . ARG A 1 104 ? -6.087 12.448 -7.077 1.00 74.00 104 ARG A CA 1
ATOM 845 C C . ARG A 1 104 ? -4.967 13.033 -7.941 1.00 74.00 104 ARG A C 1
ATOM 847 O O . ARG A 1 104 ? -4.515 12.367 -8.866 1.00 74.00 104 ARG A O 1
ATOM 854 N N . LEU A 1 105 ? -4.518 14.252 -7.637 1.00 74.69 105 LEU A N 1
ATOM 855 C CA . LEU A 1 105 ? -3.391 14.882 -8.332 1.00 74.69 105 LEU A CA 1
ATOM 856 C C . LEU A 1 105 ? -2.082 14.121 -8.084 1.00 74.69 105 LEU A C 1
ATOM 858 O O . LEU A 1 105 ? -1.354 13.846 -9.032 1.00 74.69 105 LEU A O 1
ATOM 862 N N . LYS A 1 106 ? -1.815 13.725 -6.833 1.00 82.69 106 LYS A N 1
ATOM 863 C CA . LYS A 1 106 ? -0.654 12.898 -6.472 1.00 82.69 106 LYS A CA 1
ATOM 864 C C . LYS A 1 106 ? -0.661 11.560 -7.221 1.00 82.69 106 LYS A C 1
ATOM 866 O O . LYS A 1 106 ? 0.370 11.164 -7.759 1.00 82.69 106 LYS A O 1
ATOM 871 N N . ASP A 1 107 ? -1.801 10.875 -7.281 1.00 74.94 107 ASP A N 1
ATOM 872 C CA . ASP A 1 107 ? -1.920 9.575 -7.951 1.00 74.94 107 ASP A CA 1
ATOM 873 C C . ASP A 1 107 ? -1.718 9.715 -9.473 1.00 74.94 107 ASP A C 1
ATOM 875 O O . ASP A 1 107 ? -0.998 8.924 -10.080 1.00 74.94 107 ASP A O 1
ATOM 879 N N . GLN A 1 108 ? -2.266 10.769 -10.088 1.00 80.88 108 GLN A N 1
ATOM 880 C CA . GLN A 1 108 ? -2.027 11.090 -11.502 1.00 80.88 108 GLN A CA 1
ATOM 881 C C . GLN A 1 108 ? -0.552 11.383 -11.800 1.00 80.88 108 GLN A C 1
ATOM 883 O O . GLN A 1 108 ? -0.010 10.868 -12.779 1.00 80.88 108 GLN A O 1
ATOM 888 N N . GLU A 1 109 ? 0.099 12.180 -10.955 1.00 87.31 109 GLU A N 1
ATOM 889 C CA . GLU A 1 109 ? 1.522 12.497 -11.085 1.00 87.31 109 GLU A CA 1
ATOM 890 C C . GLU A 1 109 ? 2.386 11.238 -10.927 1.00 87.31 109 GLU A C 1
ATOM 892 O O . GLU A 1 109 ? 3.284 10.990 -11.728 1.00 87.31 109 GLU A O 1
ATOM 897 N N . THR A 1 110 ? 2.058 10.381 -9.957 1.00 78.69 110 THR A N 1
ATOM 898 C CA . THR A 1 110 ? 2.752 9.104 -9.733 1.00 78.69 110 THR A CA 1
ATOM 899 C C . THR A 1 110 ? 2.663 8.199 -10.965 1.00 78.69 110 THR A C 1
ATOM 901 O O . THR A 1 110 ? 3.665 7.625 -11.391 1.00 78.69 110 THR A O 1
ATOM 904 N N . GLU A 1 111 ? 1.486 8.088 -11.585 1.00 82.06 111 GLU A N 1
ATOM 905 C CA . GLU A 1 111 ? 1.316 7.316 -12.823 1.00 82.06 111 GLU A CA 1
ATOM 906 C C . GLU A 1 111 ? 2.054 7.938 -14.018 1.00 82.06 111 GLU A C 1
ATOM 908 O O . GLU A 1 111 ? 2.603 7.216 -14.853 1.00 82.06 111 GLU A O 1
ATOM 913 N N . SER A 1 112 ? 2.121 9.270 -14.096 1.00 91.50 112 SER A N 1
ATOM 914 C CA . SER A 1 112 ? 2.927 9.970 -15.102 1.00 91.50 112 SER A CA 1
ATOM 915 C C . SER A 1 112 ? 4.417 9.644 -14.946 1.00 91.50 112 SER A C 1
ATOM 917 O O . SER A 1 112 ? 5.079 9.229 -15.901 1.00 91.50 112 SER A O 1
ATOM 919 N N . GLN A 1 113 ? 4.934 9.724 -13.718 1.00 89.69 113 GLN A N 1
ATOM 920 C CA . GLN A 1 113 ? 6.330 9.422 -13.401 1.00 89.69 113 GLN A CA 1
ATOM 921 C C . GLN A 1 113 ? 6.689 7.963 -13.691 1.00 89.69 113 GLN A C 1
ATOM 923 O O . GLN A 1 113 ? 7.735 7.703 -14.285 1.00 89.69 113 GLN A O 1
ATOM 928 N N . LYS A 1 114 ? 5.808 7.004 -13.369 1.00 88.19 114 LYS A N 1
ATOM 929 C CA . LYS A 1 114 ? 6.005 5.586 -13.726 1.00 88.19 114 LYS A CA 1
ATOM 930 C C . LYS A 1 114 ? 6.205 5.389 -15.230 1.00 88.19 114 LYS A C 1
ATOM 932 O O . LYS A 1 114 ? 7.081 4.624 -15.630 1.00 88.19 114 LYS A O 1
ATOM 937 N N . LYS A 1 115 ? 5.438 6.094 -16.071 1.00 92.19 115 LYS A N 1
ATOM 938 C CA . LYS A 1 115 ? 5.590 6.029 -17.536 1.00 92.19 115 LYS A CA 1
ATOM 939 C C . LYS A 1 115 ? 6.929 6.597 -17.998 1.00 92.19 115 LYS A C 1
ATOM 941 O O . LYS A 1 115 ? 7.581 5.988 -18.842 1.00 92.19 115 LYS A O 1
ATOM 946 N N . ILE A 1 116 ? 7.357 7.726 -17.431 1.00 92.69 116 ILE A N 1
ATOM 947 C CA . ILE A 1 116 ? 8.661 8.332 -17.743 1.00 92.69 116 ILE A CA 1
ATOM 948 C C . ILE A 1 116 ? 9.795 7.366 -17.386 1.00 92.69 116 ILE A C 1
ATOM 950 O O . ILE A 1 116 ? 10.673 7.124 -18.213 1.00 92.69 116 ILE A O 1
ATOM 954 N N . ILE A 1 117 ? 9.744 6.770 -16.193 1.00 93.12 117 ILE A N 1
ATOM 955 C CA . ILE A 1 117 ? 10.743 5.799 -15.732 1.00 93.12 117 ILE A CA 1
ATOM 956 C C . ILE A 1 117 ? 10.793 4.586 -16.667 1.00 93.12 117 ILE A C 1
ATOM 958 O O . ILE A 1 117 ? 11.880 4.173 -17.062 1.00 93.12 117 ILE A O 1
ATOM 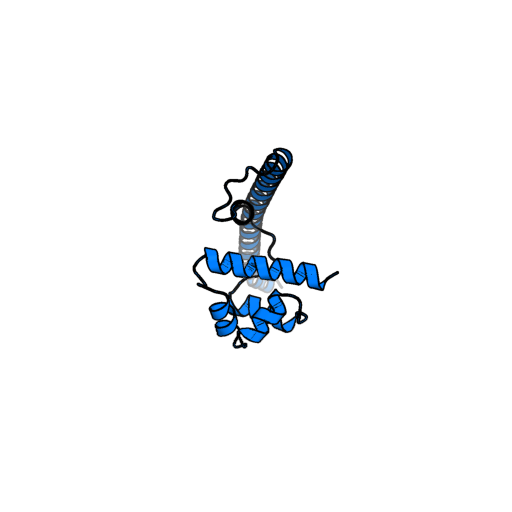962 N N . ALA A 1 118 ? 9.642 4.051 -17.083 1.00 92.12 118 ALA A N 1
ATOM 963 C CA . ALA A 1 118 ? 9.593 2.935 -18.027 1.00 92.12 118 ALA A CA 1
ATOM 964 C C . ALA A 1 118 ? 10.243 3.290 -19.381 1.00 92.12 118 ALA A C 1
ATOM 966 O O . ALA A 1 118 ? 11.038 2.512 -19.911 1.00 92.12 118 ALA A O 1
ATOM 967 N N . CYS A 1 119 ? 9.979 4.489 -19.915 1.00 95.75 119 CYS A N 1
ATOM 968 C CA . CYS A 1 119 ? 10.634 4.975 -21.134 1.00 95.75 119 CYS A CA 1
ATOM 969 C C . CYS A 1 119 ? 12.156 5.101 -20.963 1.00 95.75 119 CYS A C 1
ATOM 971 O O . CYS A 1 119 ? 12.915 4.693 -21.843 1.00 95.75 119 CYS A O 1
ATOM 973 N N . GLN A 1 120 ? 12.616 5.634 -19.829 1.00 94.50 120 GLN A N 1
ATOM 974 C CA . GLN A 1 120 ? 14.045 5.759 -19.528 1.00 94.50 120 GLN A CA 1
ATOM 975 C C . GLN A 1 120 ? 14.724 4.389 -19.400 1.00 94.50 120 GLN A C 1
ATOM 977 O O . GLN A 1 120 ? 15.803 4.187 -19.953 1.00 94.50 120 GLN A O 1
ATOM 982 N N . GLN A 1 121 ? 14.085 3.424 -18.735 1.00 95.50 121 GLN A N 1
ATOM 983 C CA . GLN A 1 121 ? 14.587 2.051 -18.615 1.00 95.50 121 GLN A CA 1
ATOM 984 C C . GLN A 1 121 ? 14.711 1.361 -19.979 1.00 95.50 121 GLN A C 1
ATOM 986 O O . GLN A 1 121 ? 15.708 0.684 -20.248 1.00 95.50 121 GLN A O 1
ATOM 991 N N . GLN A 1 122 ? 13.734 1.573 -20.866 1.00 95.06 122 GLN A N 1
ATOM 992 C CA . GLN A 1 122 ? 13.784 1.061 -22.233 1.00 95.06 122 GLN A CA 1
ATOM 993 C C . GLN A 1 122 ? 14.945 1.677 -23.024 1.00 95.06 122 GLN A C 1
ATOM 995 O O . GLN A 1 122 ? 15.673 0.953 -23.704 1.00 95.06 122 GLN A O 1
ATOM 1000 N N . LEU A 1 123 ? 15.154 2.993 -22.908 1.00 96.25 123 LEU A N 1
ATOM 1001 C CA . LEU A 1 123 ? 16.266 3.681 -23.565 1.00 96.25 123 LEU A CA 1
ATOM 1002 C C . LEU A 1 123 ? 17.620 3.156 -23.075 1.00 96.25 123 LEU A C 1
ATOM 1004 O O . LEU A 1 123 ? 18.480 2.840 -23.892 1.00 96.25 123 LEU A O 1
ATOM 1008 N N . ILE A 1 124 ? 17.791 3.008 -21.758 1.00 96.19 124 ILE A N 1
ATOM 1009 C CA . ILE A 1 124 ? 19.012 2.447 -21.163 1.00 96.19 124 ILE A CA 1
ATOM 1010 C C . ILE A 1 124 ? 19.274 1.042 -21.710 1.00 96.19 124 ILE A C 1
ATOM 1012 O O . ILE A 1 124 ? 20.395 0.741 -22.111 1.00 96.19 124 ILE A O 1
ATOM 1016 N N . THR A 1 125 ? 18.239 0.205 -21.788 1.00 96.44 125 THR A N 1
ATOM 1017 C CA . THR A 1 125 ? 18.358 -1.163 -22.309 1.00 96.44 125 THR A CA 1
ATOM 1018 C C . THR A 1 125 ? 18.777 -1.170 -23.782 1.00 96.44 125 THR A C 1
ATOM 1020 O O . THR A 1 125 ? 19.610 -1.979 -24.188 1.00 96.44 125 THR A O 1
ATOM 1023 N N . ASN A 1 126 ? 18.228 -0.266 -24.596 1.00 95.56 126 ASN A N 1
ATOM 1024 C CA . ASN A 1 126 ? 18.602 -0.145 -26.005 1.00 95.56 126 ASN A CA 1
ATOM 1025 C C . ASN A 1 126 ? 20.059 0.321 -26.159 1.00 95.56 126 ASN A C 1
ATOM 1027 O O . ASN A 1 126 ? 20.814 -0.297 -26.905 1.00 95.56 126 ASN A O 1
ATOM 1031 N N . LEU A 1 127 ? 20.477 1.336 -25.398 1.00 95.56 127 LEU A N 1
ATOM 1032 C CA . LEU A 1 127 ? 21.858 1.828 -25.405 1.00 95.56 127 LEU A CA 1
ATOM 1033 C C . LEU A 1 127 ? 22.852 0.755 -24.942 1.00 95.56 127 LEU A C 1
ATOM 1035 O O . LEU A 1 127 ? 23.920 0.607 -25.527 1.00 95.56 127 LEU A O 1
ATOM 1039 N N . GLN A 1 128 ? 22.500 -0.035 -23.925 1.00 94.75 128 GLN A N 1
ATOM 1040 C CA . GLN A 1 128 ? 23.326 -1.159 -23.475 1.00 94.75 128 GLN A CA 1
ATOM 1041 C C . GLN A 1 128 ? 23.522 -2.201 -24.583 1.00 94.75 128 GLN A C 1
ATOM 1043 O O . GLN A 1 128 ? 24.648 -2.646 -24.797 1.00 94.75 128 GLN A O 1
ATOM 1048 N N . LYS A 1 129 ? 22.462 -2.536 -25.332 1.00 94.38 129 LYS A N 1
ATOM 1049 C CA . LYS A 1 129 ? 22.553 -3.447 -26.485 1.00 94.38 129 LYS A CA 1
ATOM 1050 C C . LYS A 1 129 ? 23.435 -2.884 -27.596 1.00 94.38 129 LYS A C 1
ATOM 1052 O O . LYS A 1 129 ? 24.263 -3.611 -28.130 1.00 94.38 129 LYS A O 1
ATOM 1057 N N . GLU A 1 130 ? 23.287 -1.605 -27.936 1.00 93.44 130 GLU A N 1
ATOM 1058 C CA . GLU A 1 130 ? 24.138 -0.960 -28.944 1.00 93.44 130 GLU A CA 1
ATOM 1059 C C . GLU A 1 130 ? 25.613 -0.975 -28.532 1.00 93.44 130 GLU A C 1
ATOM 1061 O O . GLU A 1 130 ? 26.472 -1.349 -29.328 1.00 93.44 130 GLU A O 1
ATOM 1066 N N . ILE A 1 131 ? 25.914 -0.658 -27.270 1.00 93.81 131 ILE A N 1
ATOM 1067 C CA . ILE A 1 131 ? 27.281 -0.729 -26.737 1.00 93.81 131 ILE A CA 1
ATOM 1068 C C . ILE A 1 131 ? 27.839 -2.154 -26.844 1.00 93.81 131 ILE A C 1
ATOM 1070 O O . ILE A 1 131 ? 28.993 -2.330 -27.234 1.00 93.81 131 ILE A O 1
ATOM 1074 N N . GLU A 1 132 ? 27.053 -3.179 -26.512 1.00 92.56 132 GLU A N 1
ATOM 1075 C CA . GLU A 1 132 ? 27.480 -4.577 -26.642 1.00 92.56 132 GLU A CA 1
ATOM 1076 C C . GLU A 1 132 ? 27.730 -4.995 -28.092 1.00 92.56 132 GLU A C 1
ATOM 1078 O O . GLU A 1 132 ? 28.690 -5.721 -28.342 1.00 92.56 132 GLU A O 1
ATOM 1083 N N . LEU A 1 133 ? 26.929 -4.507 -29.042 1.00 90.81 133 LEU A N 1
ATOM 1084 C CA . LEU A 1 133 ? 27.120 -4.760 -30.473 1.00 90.81 133 LEU A CA 1
ATOM 1085 C C . LEU A 1 133 ? 28.372 -4.071 -31.029 1.00 90.81 133 LEU A C 1
ATOM 1087 O O . LEU A 1 133 ? 29.044 -4.625 -31.896 1.00 90.81 133 LEU A O 1
ATOM 1091 N N . LEU A 1 134 ? 28.703 -2.881 -30.526 1.00 90.38 134 LEU A N 1
ATOM 1092 C CA . LEU A 1 134 ? 29.881 -2.120 -30.950 1.00 90.38 134 LEU A CA 1
ATOM 1093 C C . LEU A 1 134 ? 31.180 -2.617 -30.292 1.00 90.38 134 LEU A C 1
ATOM 1095 O O . LEU A 1 134 ? 32.261 -2.461 -30.860 1.00 90.38 134 LEU A O 1
ATOM 1099 N N . ARG A 1 135 ? 31.099 -3.252 -29.116 1.00 89.31 135 ARG A N 1
ATOM 1100 C CA . ARG A 1 135 ? 32.264 -3.704 -28.332 1.00 89.31 135 ARG A CA 1
ATOM 1101 C C . ARG A 1 135 ? 33.234 -4.630 -29.101 1.00 89.31 135 ARG A C 1
ATOM 1103 O O . ARG A 1 135 ? 34.439 -4.443 -28.943 1.00 89.31 135 ARG A O 1
ATOM 1110 N N . PRO A 1 136 ? 32.792 -5.604 -29.922 1.00 86.81 136 PRO A N 1
ATOM 1111 C CA . PRO A 1 136 ? 33.690 -6.427 -30.734 1.00 86.81 136 PRO A CA 1
ATOM 1112 C C . PRO A 1 136 ? 34.344 -5.651 -31.880 1.00 86.81 136 PRO A C 1
ATOM 1114 O O . PRO A 1 136 ? 35.489 -5.934 -32.212 1.00 86.81 136 PRO A O 1
ATOM 1117 N N . LEU A 1 137 ? 33.640 -4.674 -32.462 1.00 83.31 137 LEU A N 1
ATOM 1118 C CA . LEU A 1 137 ? 34.141 -3.873 -33.583 1.00 83.31 137 LEU A CA 1
ATOM 1119 C C . LEU A 1 137 ? 35.285 -2.961 -33.140 1.00 83.31 137 LEU A C 1
ATOM 1121 O O . LEU A 1 137 ? 36.303 -2.880 -33.816 1.00 83.31 137 LEU A O 1
ATOM 1125 N N . VAL A 1 138 ? 35.155 -2.344 -31.963 1.00 75.44 138 VAL A N 1
ATOM 1126 C CA . VAL A 1 138 ? 36.225 -1.523 -31.375 1.00 75.44 138 VAL A CA 1
ATOM 1127 C C . VAL A 1 138 ? 37.463 -2.371 -31.060 1.00 75.44 138 VAL A C 1
ATOM 1129 O O . VAL A 1 138 ? 38.571 -1.960 -31.376 1.00 75.44 138 VAL A O 1
ATOM 1132 N N . LYS A 1 139 ? 37.285 -3.592 -30.537 1.0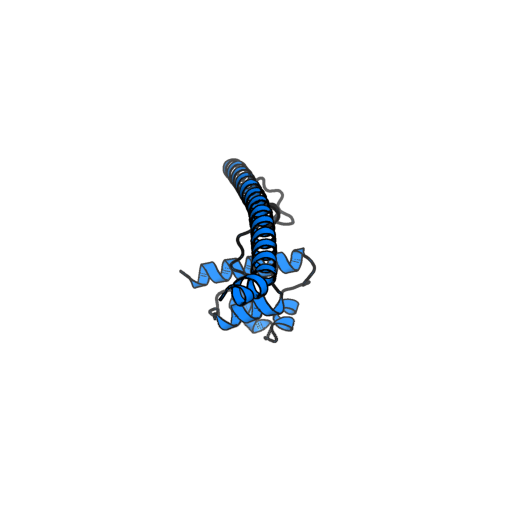0 74.62 139 LYS A N 1
ATOM 1133 C CA . LYS A 1 139 ? 38.395 -4.526 -30.261 1.00 74.62 139 LYS A CA 1
ATOM 1134 C C . LYS A 1 139 ? 39.135 -5.032 -31.503 1.00 74.62 139 LYS A C 1
ATOM 1136 O O . LYS A 1 139 ? 40.223 -5.566 -31.360 1.00 74.62 139 LYS A O 1
ATOM 1141 N N . GLN A 1 140 ? 38.536 -4.945 -32.691 1.00 70.06 140 GLN A N 1
ATOM 1142 C CA . GLN A 1 140 ? 39.198 -5.306 -33.953 1.00 70.06 140 GLN A CA 1
ATOM 1143 C C . GLN A 1 140 ? 40.018 -4.149 -34.542 1.00 70.06 140 GLN A C 1
ATOM 1145 O O . GLN A 1 140 ? 40.754 -4.361 -35.502 1.00 70.06 140 GLN A O 1
ATOM 1150 N N . MET A 1 141 ? 39.859 -2.936 -34.005 1.00 66.50 141 MET A N 1
ATOM 1151 C CA . MET A 1 141 ? 40.588 -1.737 -34.424 1.00 66.50 141 MET A CA 1
ATOM 1152 C C . MET A 1 141 ? 41.774 -1.396 -33.503 1.00 66.50 141 MET A C 1
ATOM 1154 O O . MET A 1 141 ? 42.519 -0.470 -33.822 1.00 66.50 141 MET A O 1
ATOM 1158 N N . GLU A 1 142 ? 41.931 -2.120 -32.388 1.00 58.84 142 GLU A N 1
ATOM 1159 C CA . GLU A 1 142 ? 4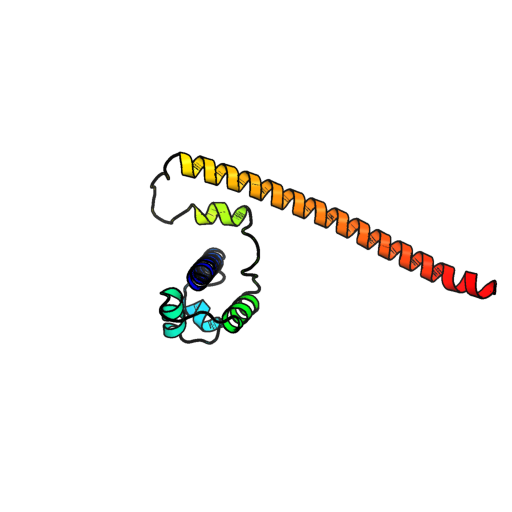3.117 -2.131 -31.509 1.00 58.84 142 GLU A CA 1
ATOM 1160 C C . GLU A 1 142 ? 44.113 -3.211 -31.953 1.00 58.84 142 GLU A C 1
ATOM 1162 O O . GLU A 1 142 ? 45.332 -2.926 -31.917 1.00 58.84 142 GLU A O 1
#

Secondary structure (DSSP, 8-state):
-HHHHHHHHHHHHHHHHHHTTS-SSHHHHHHHTT--HHHHHHHHTTSS---HHHHHHHHHHHT--TTS---HHHHHHHH--TT---PPPHHHHHHHHHHHHHHHHHHHHHHHHHHHHHHHHHHHHHHHHHHHHHHHHHHT--

Sequence (142 aa):
MENNYQLKELKKAILFLKRKEIIRNNTDVARELKISSSYLSQMLHGNKPFTEAFFKKFENSFNISLSDPFSYTDLDWVVAEPGKATPAPDNNKELFSSMKKLLRLKDQETESQKKIIACQQQLITNLQKEIELLRPLVKQME

Radius of gyration: 23.52 Å; chains: 1; bounding box: 69×39×61 Å

pLDDT: mean 74.15, std 15.35, range [36.47, 96.44]

Foldseek 3Di:
DVQVVVLVLVVLVVVVCCVVVVDVDLVVVCVLLVHDSVVSVCSNVVVDGDDPVSQVSSCVSSVHHSPDPQALVSLVVVPDDPPDPDPDPVVVVVVSVVVSVVRVVVVVVVVVVVVVVVVVVVVVVVVVVVCVVCVVVVVVVD